Protein AF-A0A7D5SBI4-F1 (afdb_monomer)

Structure (mmCIF, N/CA/C/O backbone):
data_AF-A0A7D5SBI4-F1
#
_entry.id   AF-A0A7D5SBI4-F1
#
loop_
_atom_site.group_PDB
_atom_site.id
_atom_site.type_symbol
_atom_site.label_atom_id
_atom_site.label_alt_id
_atom_site.label_comp_id
_atom_site.label_asym_id
_atom_site.label_entity_id
_atom_site.label_seq_id
_atom_site.pdbx_PDB_ins_code
_atom_site.Cartn_x
_atom_site.Cartn_y
_atom_site.Cartn_z
_atom_site.occupancy
_atom_site.B_iso_or_equiv
_atom_site.auth_seq_id
_ato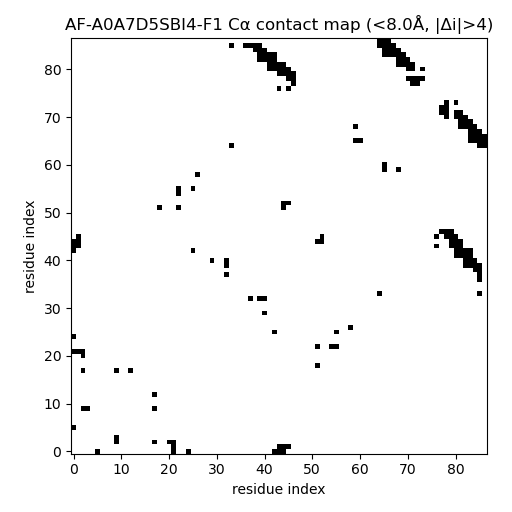m_site.auth_comp_id
_atom_site.auth_asym_id
_atom_site.auth_atom_id
_atom_site.pdbx_PDB_model_num
ATOM 1 N N . MET A 1 1 ? -0.932 -7.782 -4.541 1.00 72.94 1 MET A N 1
ATOM 2 C CA . MET A 1 1 ? -1.366 -6.778 -5.530 1.00 72.94 1 MET A CA 1
ATOM 3 C C . MET A 1 1 ? -0.149 -6.398 -6.360 1.00 72.94 1 MET A C 1
ATOM 5 O O . MET A 1 1 ? 0.560 -5.450 -6.057 1.00 72.94 1 MET A O 1
ATOM 9 N N . HIS A 1 2 ? 0.146 -7.208 -7.372 1.00 77.81 2 HIS A N 1
ATOM 10 C CA . HIS A 1 2 ? 1.259 -6.976 -8.293 1.00 77.81 2 HIS A CA 1
ATOM 11 C C . HIS A 1 2 ? 0.684 -6.789 -9.689 1.00 77.81 2 HIS A C 1
ATOM 13 O O . HIS A 1 2 ? -0.309 -7.437 -10.020 1.00 77.81 2 HIS A O 1
ATOM 19 N N . ILE A 1 3 ? 1.273 -5.896 -10.485 1.00 86.50 3 ILE A N 1
ATOM 20 C CA . ILE A 1 3 ? 0.732 -5.523 -11.798 1.00 86.50 3 ILE A CA 1
ATOM 21 C C . ILE A 1 3 ? 0.542 -6.735 -12.725 1.00 86.50 3 ILE A C 1
ATOM 23 O O . ILE A 1 3 ? -0.455 -6.809 -13.432 1.00 86.50 3 ILE A O 1
ATOM 27 N N . GLU A 1 4 ? 1.408 -7.742 -12.616 1.00 84.50 4 GLU A N 1
ATOM 28 C CA . GLU A 1 4 ? 1.320 -9.036 -13.311 1.00 84.50 4 GLU A CA 1
ATOM 29 C C . GLU A 1 4 ? 0.019 -9.820 -13.054 1.00 84.50 4 GLU A C 1
ATOM 31 O O . GLU A 1 4 ? -0.358 -10.680 -13.845 1.00 84.50 4 GLU A O 1
ATOM 36 N N . LYS A 1 5 ? -0.668 -9.549 -11.936 1.00 86.81 5 LYS A N 1
ATOM 37 C CA . LYS A 1 5 ? -1.963 -10.152 -11.587 1.00 86.81 5 LYS A CA 1
ATOM 38 C C . LYS A 1 5 ? -3.150 -9.316 -12.066 1.00 86.81 5 LYS A C 1
ATOM 40 O O . LYS A 1 5 ? -4.270 -9.806 -12.024 1.00 86.81 5 LYS A O 1
ATOM 45 N N . LEU A 1 6 ? -2.908 -8.072 -12.480 1.00 86.00 6 LEU A N 1
ATOM 46 C CA . LEU A 1 6 ? -3.935 -7.095 -12.847 1.00 86.00 6 LEU A CA 1
ATOM 47 C C . LEU A 1 6 ? -4.010 -6.888 -14.362 1.00 86.00 6 LEU A C 1
ATOM 49 O O . LEU A 1 6 ? -5.091 -6.710 -14.912 1.00 86.00 6 LEU A O 1
ATOM 53 N N . VAL A 1 7 ? -2.863 -6.921 -15.045 1.00 90.62 7 VAL A N 1
ATOM 54 C CA . VAL A 1 7 ? -2.757 -6.659 -16.483 1.00 90.62 7 VAL A CA 1
ATOM 55 C C . VAL A 1 7 ? -1.795 -7.654 -17.121 1.00 90.62 7 VAL A C 1
ATOM 57 O O . VAL A 1 7 ? -0.659 -7.791 -16.681 1.00 90.62 7 VAL A O 1
ATOM 60 N N . LYS A 1 8 ? -2.226 -8.321 -18.199 1.00 87.75 8 LYS A N 1
ATOM 61 C CA . LYS A 1 8 ? -1.429 -9.338 -18.910 1.00 87.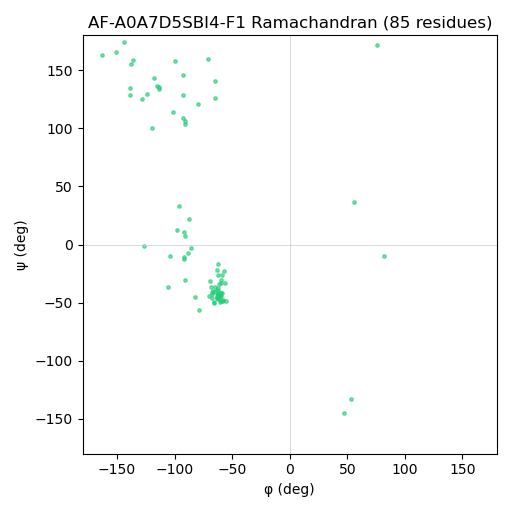75 8 LYS A CA 1
ATOM 62 C C . LYS A 1 8 ? -0.208 -8.753 -19.633 1.00 87.75 8 LYS A C 1
ATOM 64 O O . LYS A 1 8 ? 0.889 -9.280 -19.514 1.00 87.75 8 LYS A O 1
ATOM 69 N N . ASP A 1 9 ? -0.387 -7.647 -20.351 1.00 89.75 9 ASP A N 1
ATOM 70 C CA . ASP A 1 9 ? 0.654 -6.985 -21.153 1.00 89.75 9 ASP A CA 1
ATOM 71 C C . ASP A 1 9 ? 1.335 -5.819 -20.411 1.00 89.75 9 ASP A C 1
ATOM 73 O O . ASP A 1 9 ? 1.718 -4.814 -21.012 1.00 89.75 9 ASP A O 1
ATOM 77 N N . PHE A 1 10 ? 1.484 -5.924 -19.088 1.00 87.50 10 PHE A N 1
ATOM 78 C CA . PHE A 1 10 ? 1.957 -4.819 -18.247 1.00 87.50 10 PHE A CA 1
ATOM 79 C C . PHE A 1 10 ? 3.346 -4.283 -18.622 1.00 87.50 10 PHE A C 1
ATOM 81 O O . PHE A 1 10 ? 3.623 -3.110 -18.402 1.00 87.50 10 PHE A O 1
ATOM 88 N N . HIS A 1 11 ? 4.200 -5.105 -19.236 1.00 89.62 11 HIS A N 1
ATOM 89 C CA . HIS A 1 11 ? 5.523 -4.698 -19.719 1.00 89.62 11 HIS A CA 1
ATOM 90 C C . HIS A 1 11 ? 5.488 -3.612 -20.807 1.00 89.62 11 HIS A C 1
ATOM 92 O O . HIS A 1 11 ? 6.513 -2.993 -21.076 1.00 89.62 11 HIS A O 1
ATOM 98 N N . LYS A 1 12 ? 4.333 -3.392 -21.451 1.00 94.12 12 LYS A N 1
ATOM 99 C CA . LYS A 1 12 ? 4.141 -2.343 -22.467 1.00 94.12 12 LYS A CA 1
ATOM 100 C C . LYS A 1 12 ? 3.708 -1.003 -21.866 1.00 94.12 12 LYS A C 1
ATOM 102 O O . LYS A 1 12 ? 3.589 -0.028 -22.600 1.00 94.12 12 LYS A O 1
ATOM 107 N N . LEU A 1 13 ? 3.418 -0.967 -20.567 1.00 93.19 13 LEU A N 1
ATOM 108 C CA . LEU A 1 13 ? 2.949 0.225 -19.873 1.00 93.19 13 LEU A CA 1
ATOM 109 C C . LEU A 1 13 ? 4.126 0.979 -19.263 1.00 93.19 13 LEU A C 1
ATOM 111 O O . LEU A 1 13 ? 5.087 0.379 -18.780 1.00 93.19 13 LEU A O 1
ATOM 115 N N . ASP A 1 14 ? 4.023 2.303 -19.241 1.00 94.81 14 ASP A N 1
ATOM 116 C CA . ASP A 1 14 ? 4.958 3.118 -18.481 1.00 94.81 14 ASP A CA 1
ATOM 117 C C . ASP A 1 14 ? 4.725 2.968 -16.963 1.00 94.81 14 ASP A C 1
ATOM 119 O O . ASP A 1 14 ? 3.655 2.571 -16.486 1.00 94.81 14 ASP A O 1
ATOM 123 N N . THR A 1 15 ? 5.745 3.319 -16.183 1.00 90.69 15 THR A N 1
ATOM 124 C CA . THR A 1 15 ? 5.733 3.197 -14.721 1.00 90.69 15 THR A CA 1
ATOM 125 C C . THR A 1 15 ? 4.620 4.008 -14.049 1.00 90.69 15 THR A C 1
ATOM 127 O O . THR A 1 15 ? 4.113 3.579 -13.013 1.00 90.69 15 THR A O 1
ATOM 130 N N . ALA A 1 16 ? 4.242 5.171 -14.589 1.00 93.81 16 ALA A N 1
ATOM 131 C CA . ALA A 1 16 ? 3.175 5.990 -14.016 1.00 93.81 16 ALA A CA 1
ATOM 132 C C . ALA A 1 16 ? 1.814 5.315 -14.216 1.00 93.81 16 ALA A C 1
ATOM 134 O O . ALA A 1 16 ? 1.057 5.172 -13.258 1.00 93.81 16 ALA A O 1
ATOM 135 N N . THR A 1 17 ? 1.564 4.785 -15.412 1.00 95.06 17 THR A N 1
ATOM 136 C CA . THR A 1 17 ? 0.359 4.017 -15.730 1.00 95.06 17 THR A CA 1
ATOM 137 C C . THR A 1 17 ? 0.242 2.771 -14.849 1.00 95.06 17 THR A C 1
ATOM 139 O O . THR A 1 17 ? -0.822 2.513 -14.284 1.00 95.06 17 THR A O 1
ATOM 142 N N . ILE A 1 18 ? 1.335 2.020 -14.667 1.00 93.88 18 ILE A N 1
ATOM 143 C CA . ILE A 1 18 ? 1.373 0.865 -13.753 1.00 93.88 18 ILE A CA 1
ATOM 144 C C . ILE A 1 18 ? 1.000 1.289 -12.330 1.00 93.88 18 ILE A C 1
ATOM 146 O O . ILE A 1 18 ? 0.153 0.658 -11.692 1.00 93.88 18 ILE A O 1
ATOM 150 N N . LEU A 1 19 ? 1.611 2.370 -11.845 1.00 93.44 19 LEU A N 1
ATOM 151 C CA . LEU A 1 19 ? 1.378 2.879 -10.501 1.00 93.44 19 LEU A CA 1
ATOM 152 C C . LEU A 1 19 ? -0.084 3.298 -10.310 1.00 93.44 19 LEU A C 1
ATOM 154 O O . LEU A 1 19 ? -0.689 2.947 -9.301 1.00 93.44 19 LEU A O 1
ATOM 158 N N . ASP A 1 20 ? -0.679 3.980 -11.284 1.00 95.00 20 ASP A N 1
ATOM 159 C CA . ASP A 1 20 ? -2.071 4.426 -11.213 1.00 95.00 20 ASP A CA 1
ATOM 160 C C . ASP A 1 20 ? -3.071 3.266 -11.285 1.00 95.00 20 ASP A C 1
ATOM 162 O O . ASP A 1 20 ? -4.145 3.336 -10.687 1.00 95.00 20 ASP A O 1
ATOM 166 N N . ILE A 1 21 ? -2.745 2.181 -11.993 1.00 95.75 21 ILE A N 1
ATOM 167 C CA . ILE A 1 21 ? -3.547 0.948 -11.965 1.00 95.75 21 ILE A CA 1
ATOM 168 C C . ILE A 1 21 ? -3.488 0.323 -10.570 1.00 95.75 21 ILE A C 1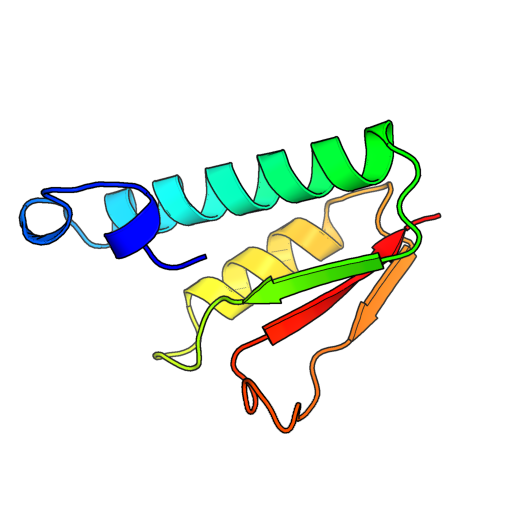
ATOM 170 O O . ILE A 1 21 ? -4.526 0.056 -9.972 1.00 95.75 21 ILE A O 1
ATOM 174 N N . GLN A 1 22 ? -2.289 0.151 -10.008 1.00 95.62 22 GLN A N 1
ATOM 175 C CA . GLN A 1 22 ? -2.141 -0.429 -8.671 1.00 95.62 22 GLN A CA 1
ATOM 176 C C . GLN A 1 22 ? -2.816 0.422 -7.587 1.00 95.62 22 GLN A C 1
ATOM 178 O O . GLN A 1 22 ? -3.416 -0.131 -6.669 1.00 95.62 22 GLN A O 1
ATOM 183 N N . MET A 1 23 ? -2.764 1.753 -7.700 1.00 96.81 23 MET A N 1
ATOM 184 C CA . MET A 1 23 ? -3.437 2.652 -6.758 1.00 96.81 23 MET A CA 1
ATOM 185 C C . MET A 1 23 ? -4.962 2.575 -6.855 1.00 96.81 23 MET A C 1
ATOM 187 O O . MET A 1 23 ? -5.628 2.614 -5.822 1.00 96.81 23 MET A O 1
ATOM 191 N N . ARG A 1 24 ? -5.522 2.411 -8.060 1.00 96.62 24 ARG A N 1
ATOM 192 C CA . ARG A 1 24 ? -6.962 2.161 -8.231 1.00 96.62 24 ARG A CA 1
ATOM 193 C C . ARG A 1 24 ? -7.387 0.850 -7.578 1.00 96.62 24 ARG A C 1
ATOM 195 O O . ARG A 1 24 ? -8.379 0.826 -6.861 1.00 96.62 24 ARG A O 1
ATOM 202 N N . GLU A 1 25 ? -6.598 -0.209 -7.729 1.00 96.62 25 GLU A N 1
ATOM 203 C CA . GLU A 1 25 ? -6.878 -1.477 -7.047 1.00 96.62 25 GLU A CA 1
ATOM 204 C C . GLU A 1 25 ? -6.767 -1.370 -5.520 1.00 96.62 25 GLU A C 1
ATOM 206 O O . GLU A 1 25 ? -7.581 -1.960 -4.809 1.00 96.62 25 GLU A O 1
ATOM 211 N N . CYS A 1 26 ? -5.820 -0.579 -4.996 1.00 96.56 26 CYS A N 1
ATOM 212 C CA . CYS A 1 26 ? -5.756 -0.282 -3.558 1.00 96.56 26 CYS A CA 1
ATOM 213 C C . CYS A 1 26 ? -7.060 0.361 -3.073 1.00 96.56 26 CYS A C 1
ATOM 215 O O . CYS A 1 26 ? -7.618 -0.071 -2.066 1.00 96.56 26 CYS A O 1
ATOM 217 N N . GLN A 1 27 ? -7.536 1.382 -3.792 1.00 97.31 27 GLN A N 1
ATOM 218 C CA . GLN A 1 27 ? -8.765 2.101 -3.463 1.00 97.31 27 GLN A CA 1
ATOM 219 C C . GLN A 1 27 ? -9.974 1.159 -3.469 1.00 97.31 27 GLN A C 1
ATOM 221 O O . GLN A 1 27 ? -10.697 1.086 -2.477 1.00 97.31 27 GLN A O 1
ATOM 226 N N . ASN A 1 28 ? -10.138 0.371 -4.534 1.00 97.12 28 ASN A N 1
ATOM 227 C CA . ASN A 1 28 ? -11.235 -0.589 -4.659 1.00 97.12 28 ASN A CA 1
ATOM 228 C C . ASN A 1 28 ? -11.227 -1.619 -3.517 1.00 97.12 28 ASN A C 1
ATOM 230 O O . ASN A 1 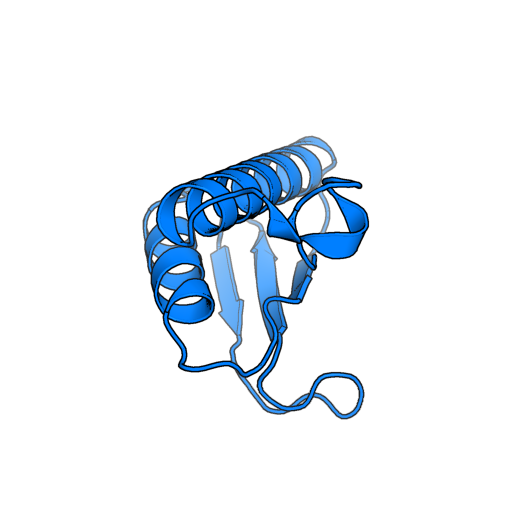28 ? -12.274 -1.953 -2.964 1.00 97.12 28 ASN A O 1
ATOM 234 N N . ALA A 1 29 ? -10.046 -2.115 -3.133 1.00 97.38 29 ALA A N 1
ATOM 235 C CA . ALA A 1 29 ? -9.914 -3.074 -2.040 1.00 97.38 29 ALA A CA 1
ATOM 236 C C . ALA A 1 29 ? -10.283 -2.463 -0.677 1.00 97.38 29 ALA A C 1
ATOM 238 O O . ALA A 1 29 ? -10.935 -3.126 0.131 1.00 97.38 29 ALA A O 1
ATOM 239 N N . LEU A 1 30 ? -9.896 -1.207 -0.426 1.00 97.75 30 LEU A N 1
ATOM 240 C CA . LEU A 1 30 ? -10.265 -0.469 0.787 1.00 97.75 30 LEU A CA 1
ATOM 241 C C . LEU A 1 30 ? -11.780 -0.250 0.870 1.00 97.75 30 LEU A C 1
ATOM 243 O O . LEU A 1 30 ? -12.381 -0.509 1.914 1.00 97.75 30 LEU A O 1
ATOM 247 N N . GLU A 1 31 ? -12.397 0.166 -0.234 1.00 97.19 31 GLU A N 1
ATOM 248 C CA . GLU A 1 31 ? -13.842 0.380 -0.322 1.00 97.19 31 GLU A CA 1
ATOM 249 C C . GLU A 1 31 ? -14.616 -0.918 -0.106 1.00 97.19 31 GLU A C 1
ATOM 251 O O . GLU A 1 31 ? -15.552 -0.950 0.692 1.00 97.19 31 GLU A O 1
ATOM 256 N N . LEU A 1 32 ? -14.193 -2.011 -0.747 1.00 97.56 32 LEU A N 1
ATOM 257 C CA . LEU A 1 32 ? -14.821 -3.319 -0.580 1.00 97.56 32 LEU A CA 1
ATOM 258 C C . LEU A 1 32 ? -14.697 -3.827 0.860 1.00 97.56 32 LEU A C 1
ATOM 260 O O . 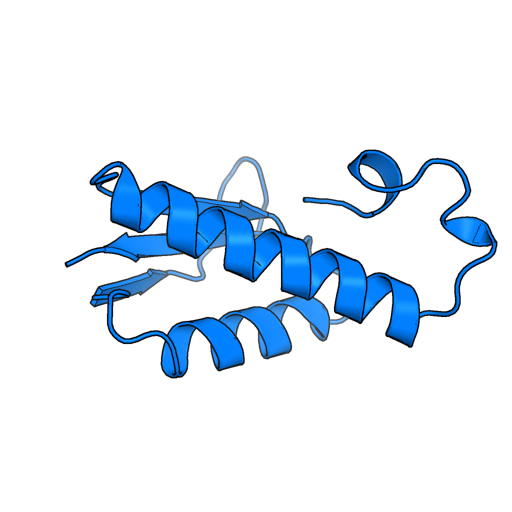LEU A 1 32 ? -15.675 -4.320 1.426 1.00 97.56 32 LEU A O 1
ATOM 264 N N . ALA A 1 33 ? -13.514 -3.706 1.466 1.00 97.88 33 ALA A N 1
ATOM 265 C CA . ALA A 1 33 ? -13.286 -4.127 2.844 1.00 97.88 33 ALA A CA 1
ATOM 266 C C . ALA A 1 33 ? -14.162 -3.333 3.825 1.00 97.88 33 ALA A C 1
ATOM 268 O O . ALA A 1 33 ? -14.783 -3.926 4.706 1.00 97.88 33 ALA A O 1
ATOM 269 N N . SER A 1 34 ? -14.284 -2.018 3.626 1.00 96.81 34 SER A N 1
ATOM 270 C CA . SER A 1 34 ? -15.170 -1.171 4.427 1.00 96.81 34 SER A CA 1
ATOM 271 C C . SER A 1 34 ? -16.646 -1.524 4.218 1.00 96.81 34 SER A C 1
ATOM 273 O O . SER A 1 34 ? -17.356 -1.767 5.191 1.00 96.81 34 SER A O 1
ATOM 275 N N . ALA A 1 35 ? -17.106 -1.639 2.968 1.00 97.25 35 ALA A N 1
ATOM 276 C CA . ALA A 1 35 ? -18.500 -1.955 2.649 1.00 97.25 35 ALA A CA 1
ATOM 277 C C . ALA A 1 35 ? -18.929 -3.328 3.192 1.00 97.25 35 ALA A C 1
ATOM 279 O O . ALA A 1 35 ? -20.066 -3.515 3.626 1.00 97.25 35 ALA A O 1
ATOM 280 N N . THR A 1 36 ? -18.004 -4.288 3.216 1.00 97.56 36 THR A N 1
ATOM 281 C CA . THR A 1 36 ? -18.238 -5.636 3.756 1.00 97.56 36 THR A CA 1
ATOM 282 C C . THR A 1 36 ? -17.873 -5.775 5.235 1.00 97.56 36 THR A C 1
ATOM 284 O O . THR A 1 36 ? -17.887 -6.889 5.753 1.00 97.56 36 THR A O 1
ATOM 287 N N . HIS A 1 37 ? -17.597 -4.663 5.929 1.00 96.56 37 HIS A N 1
ATOM 288 C CA . HIS A 1 37 ? -17.340 -4.614 7.372 1.00 96.56 37 HIS A CA 1
ATOM 289 C C . HIS A 1 37 ? -16.192 -5.541 7.813 1.00 96.56 37 HIS A C 1
ATOM 291 O O . HIS A 1 37 ? -16.233 -6.161 8.879 1.00 96.56 37 HIS A O 1
ATOM 297 N N . GLN A 1 38 ? -15.153 -5.658 6.982 1.00 97.88 38 GLN A N 1
ATOM 298 C CA . GLN A 1 38 ? -13.955 -6.412 7.335 1.00 97.88 38 GLN A CA 1
ATOM 299 C C . GLN A 1 38 ? -13.238 -5.740 8.504 1.00 97.88 38 GLN A C 1
ATOM 301 O O . GLN A 1 38 ? -13.098 -4.520 8.556 1.00 97.88 38 GLN A O 1
ATOM 306 N N . ARG A 1 39 ? -12.706 -6.550 9.423 1.00 97.38 39 ARG A N 1
ATOM 307 C CA . ARG A 1 39 ? -11.905 -6.036 10.543 1.00 97.38 39 ARG A CA 1
ATOM 308 C C . ARG A 1 39 ? -10.576 -5.437 10.068 1.00 97.38 39 ARG A C 1
ATOM 310 O O . ARG A 1 39 ? -10.144 -4.415 10.602 1.00 97.38 39 ARG A O 1
ATOM 317 N N . SER A 1 40 ? -9.918 -6.085 9.107 1.00 98.00 40 SER A N 1
ATOM 318 C CA . SER A 1 40 ? -8.647 -5.629 8.542 1.00 98.00 40 SER A CA 1
ATOM 319 C C . SER A 1 40 ? -8.450 -6.068 7.089 1.00 98.00 40 SER A C 1
ATOM 321 O O . SER A 1 40 ? -9.166 -6.929 6.577 1.00 98.00 40 SER A O 1
ATOM 323 N N . LEU A 1 41 ? -7.480 -5.444 6.423 1.00 97.50 41 LEU A N 1
ATOM 324 C CA . LEU A 1 41 ? -7.042 -5.734 5.059 1.00 97.50 41 LEU A CA 1
ATOM 325 C C . LEU A 1 41 ? -5.513 -5.664 4.990 1.00 97.50 41 LEU A C 1
ATOM 327 O O . LEU A 1 41 ? -4.920 -4.704 5.474 1.00 97.50 41 LEU A O 1
ATOM 331 N N . VAL A 1 42 ? -4.869 -6.634 4.337 1.00 96.69 42 VAL A N 1
ATOM 332 C CA . VAL A 1 42 ? -3.419 -6.604 4.081 1.00 96.69 42 VAL A CA 1
ATOM 333 C C . VAL A 1 42 ? -3.165 -6.175 2.637 1.00 96.69 42 VAL A C 1
ATOM 335 O O . VAL A 1 42 ? -3.488 -6.899 1.693 1.00 96.69 42 VAL A O 1
ATOM 338 N N . LEU A 1 43 ? -2.551 -5.007 2.453 1.00 96.56 43 LEU A N 1
ATOM 339 C CA . LEU A 1 43 ? -2.136 -4.497 1.148 1.00 96.56 43 LEU A CA 1
ATOM 340 C C . LEU A 1 43 ? -0.689 -4.910 0.865 1.00 96.56 43 LEU A C 1
ATOM 342 O O . LEU A 1 43 ? 0.245 -4.384 1.465 1.00 96.56 43 LEU A O 1
ATOM 346 N N . ILE A 1 44 ? -0.496 -5.838 -0.076 1.00 94.69 44 ILE A N 1
ATOM 347 C CA . ILE A 1 44 ? 0.834 -6.297 -0.508 1.00 94.69 44 ILE A CA 1
ATOM 348 C C . ILE A 1 44 ? 1.299 -5.434 -1.683 1.00 94.69 44 ILE A C 1
ATOM 350 O O . ILE A 1 44 ? 0.824 -5.629 -2.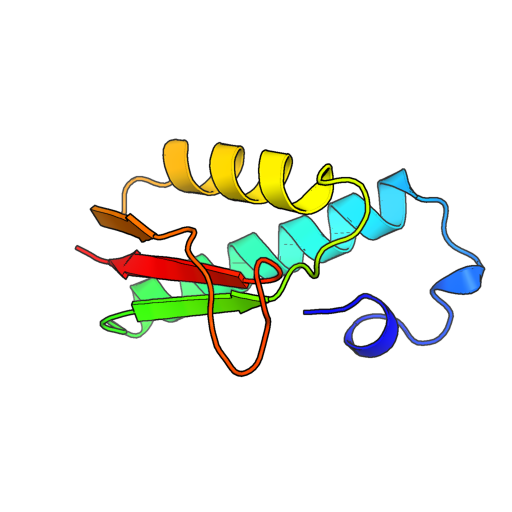805 1.00 94.69 44 ILE A O 1
ATOM 354 N N . HIS A 1 45 ? 2.220 -4.506 -1.424 1.00 92.38 45 HIS A N 1
ATOM 355 C CA . HIS A 1 45 ? 2.798 -3.587 -2.413 1.00 92.38 45 HIS A CA 1
ATOM 356 C C . HIS A 1 45 ? 4.230 -3.968 -2.839 1.00 92.38 45 HIS A C 1
ATOM 358 O O . HIS A 1 45 ? 4.755 -3.414 -3.804 1.00 92.38 45 HIS A O 1
ATOM 364 N N . GLY A 1 46 ? 4.863 -4.928 -2.155 1.00 91.25 46 GLY A N 1
ATOM 365 C CA . GLY A 1 46 ? 6.259 -5.312 -2.379 1.00 91.25 46 GLY A CA 1
ATOM 366 C C . GLY A 1 46 ? 7.259 -4.305 -1.797 1.00 91.25 46 GLY A C 1
ATOM 367 O O . GLY A 1 46 ? 6.881 -3.233 -1.327 1.00 91.25 46 GLY A O 1
ATOM 368 N N . ILE A 1 47 ? 8.544 -4.669 -1.802 1.00 92.12 47 ILE A N 1
ATOM 369 C CA . ILE A 1 47 ? 9.620 -3.845 -1.222 1.00 92.12 47 ILE A CA 1
ATOM 370 C C . ILE A 1 47 ? 9.997 -2.710 -2.188 1.00 92.12 47 ILE A C 1
ATOM 372 O O . ILE A 1 47 ? 9.889 -1.533 -1.845 1.00 92.12 47 ILE A O 1
ATOM 376 N N . GLY A 1 48 ? 10.363 -3.060 -3.427 1.00 88.12 48 GLY A N 1
ATOM 377 C CA . GLY A 1 48 ? 10.684 -2.106 -4.494 1.00 88.12 48 GLY A CA 1
ATOM 378 C C . GLY A 1 48 ? 11.626 -0.976 -4.054 1.00 88.12 48 GLY A C 1
ATOM 379 O O . GLY A 1 48 ? 12.509 -1.164 -3.225 1.00 88.12 48 GLY A O 1
ATOM 380 N N . ASN A 1 49 ? 11.408 0.217 -4.607 1.00 92.81 49 ASN A N 1
ATOM 381 C CA . ASN A 1 49 ? 12.071 1.463 -4.198 1.00 92.81 49 ASN A CA 1
ATOM 382 C C . ASN A 1 49 ? 11.212 2.313 -3.240 1.00 92.81 49 ASN A C 1
ATOM 384 O O . ASN A 1 49 ? 11.488 3.493 -3.058 1.00 92.81 49 ASN A O 1
ATOM 388 N N . GLY A 1 50 ? 10.130 1.753 -2.688 1.00 93.44 50 GLY A N 1
ATOM 389 C CA . GLY A 1 50 ? 9.240 2.447 -1.752 1.00 93.44 50 GLY A CA 1
ATOM 390 C C . GLY A 1 50 ? 8.173 3.369 -2.361 1.00 93.44 50 GLY A C 1
ATOM 391 O O . GLY A 1 50 ? 7.250 3.741 -1.639 1.00 93.44 50 GLY A O 1
ATOM 392 N N . ARG A 1 51 ? 8.194 3.684 -3.667 1.00 94.69 51 ARG A N 1
ATOM 393 C CA . ARG A 1 51 ? 7.241 4.654 -4.262 1.00 94.69 51 ARG A CA 1
ATOM 394 C C . ARG A 1 51 ? 5.772 4.231 -4.146 1.00 94.69 51 ARG A C 1
ATOM 396 O O . ARG A 1 51 ? 4.914 5.062 -3.859 1.00 94.69 51 ARG A O 1
ATOM 403 N N . LEU A 1 52 ? 5.470 2.946 -4.363 1.00 94.44 52 LEU A N 1
ATOM 404 C CA . LEU A 1 52 ? 4.101 2.436 -4.213 1.00 94.44 52 LEU A CA 1
ATOM 405 C C . LEU A 1 52 ? 3.660 2.468 -2.744 1.00 94.44 52 LEU A C 1
ATOM 407 O O . LEU A 1 52 ? 2.560 2.927 -2.460 1.00 94.44 52 LEU A O 1
ATOM 411 N N . ARG A 1 53 ? 4.536 2.064 -1.812 1.00 96.50 53 ARG A N 1
ATOM 412 C CA . ARG A 1 53 ? 4.280 2.142 -0.364 1.00 96.50 53 ARG A CA 1
ATOM 413 C C . ARG A 1 53 ? 3.925 3.568 0.05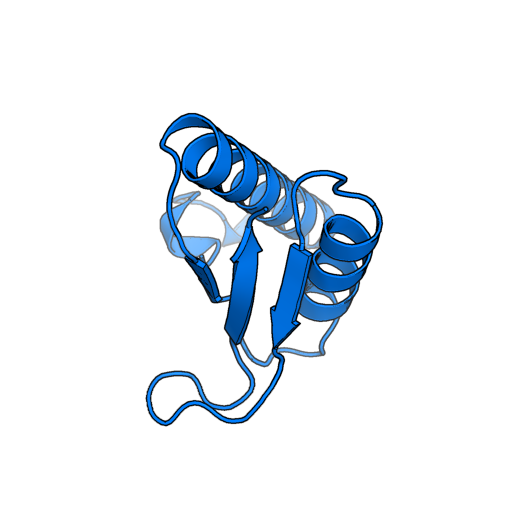8 1.00 96.50 53 ARG A C 1
ATOM 415 O O . ARG A 1 53 ? 2.927 3.766 0.735 1.00 96.50 53 ARG A O 1
ATOM 422 N N . GLU A 1 54 ? 4.708 4.557 -0.364 1.00 97.44 54 GLU A N 1
ATOM 423 C CA . GLU A 1 54 ? 4.473 5.967 -0.024 1.00 97.44 54 GLU A CA 1
ATOM 424 C C . GLU A 1 54 ? 3.116 6.467 -0.527 1.00 97.44 54 GLU A C 1
ATOM 426 O O . GLU A 1 54 ? 2.377 7.105 0.225 1.00 97.44 54 GLU A O 1
ATOM 431 N N . LYS A 1 55 ? 2.742 6.127 -1.768 1.00 97.12 55 LYS A N 1
ATOM 432 C CA . LYS A 1 55 ? 1.410 6.458 -2.291 1.00 97.12 55 LYS A CA 1
ATOM 433 C C . LYS A 1 55 ? 0.291 5.738 -1.533 1.00 97.12 55 LYS A C 1
ATOM 435 O O . LYS A 1 55 ? -0.721 6.367 -1.240 1.00 97.12 55 LYS A O 1
ATOM 440 N N . VAL A 1 56 ? 0.471 4.461 -1.185 1.00 97.75 56 VAL A N 1
ATOM 441 C CA . VAL A 1 56 ? -0.492 3.706 -0.365 1.00 97.75 56 VAL A CA 1
ATOM 442 C C . VAL A 1 56 ? -0.669 4.376 0.993 1.00 97.75 56 VAL A C 1
ATOM 444 O O . VAL A 1 56 ? -1.795 4.647 1.386 1.00 97.75 56 VAL A O 1
ATOM 447 N N . HIS A 1 57 ? 0.413 4.720 1.692 1.00 98.19 57 HIS A N 1
ATOM 448 C CA . HIS A 1 57 ? 0.331 5.395 2.993 1.00 98.19 57 HIS A CA 1
ATOM 449 C C . HIS A 1 57 ? -0.330 6.773 2.882 1.00 98.19 57 HIS A C 1
ATOM 451 O O . HIS A 1 57 ? -1.158 7.120 3.721 1.00 98.19 57 HIS A O 1
ATOM 457 N N . SER A 1 58 ? -0.043 7.531 1.817 1.00 98.31 58 SER A N 1
ATOM 458 C CA . SER A 1 58 ? -0.732 8.797 1.531 1.00 98.31 58 SER A CA 1
ATOM 459 C C . SER A 1 58 ? -2.240 8.602 1.348 1.00 98.31 58 SER A C 1
ATOM 461 O O . SER A 1 58 ? -3.026 9.341 1.941 1.00 98.31 58 SER A O 1
ATOM 463 N N . LEU A 1 59 ? -2.646 7.570 0.599 1.00 98.00 59 LEU A N 1
ATOM 464 C CA . LEU A 1 59 ? -4.051 7.218 0.417 1.00 98.00 59 LEU A CA 1
ATOM 465 C C . LEU A 1 59 ? -4.717 6.837 1.748 1.00 98.00 59 LEU A C 1
ATOM 467 O O . LEU A 1 59 ? -5.789 7.348 2.070 1.00 98.00 59 LEU A O 1
ATOM 471 N N . LEU A 1 60 ? -4.071 5.984 2.547 1.00 98.31 60 LEU A N 1
ATOM 472 C CA . LEU A 1 60 ? -4.587 5.553 3.851 1.00 98.31 60 LEU A CA 1
ATOM 473 C C . LEU A 1 60 ? -4.798 6.739 4.797 1.00 98.31 60 LEU A C 1
ATOM 475 O O . LEU A 1 60 ? -5.840 6.821 5.439 1.00 98.31 60 LEU A O 1
ATOM 479 N N . ASN A 1 61 ? -3.863 7.693 4.824 1.00 98.31 61 ASN A N 1
ATOM 480 C CA . ASN A 1 61 ? -3.980 8.910 5.633 1.00 98.31 61 ASN A CA 1
ATOM 481 C C . ASN A 1 61 ? -5.175 9.797 5.225 1.00 98.31 61 ASN A C 1
ATOM 483 O O . ASN A 1 61 ? -5.683 10.552 6.050 1.00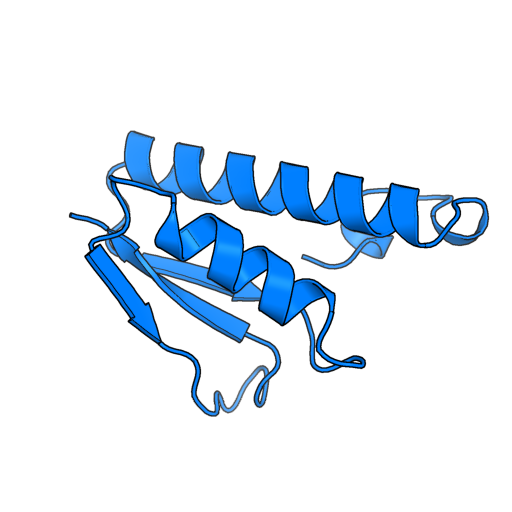 98.31 61 ASN A O 1
ATOM 487 N N . GLN A 1 62 ? -5.623 9.730 3.967 1.00 97.44 62 GLN A N 1
ATOM 488 C CA . GLN A 1 62 ? -6.762 10.505 3.452 1.00 97.44 62 GLN A CA 1
ATOM 489 C C . GLN A 1 62 ? -8.102 9.757 3.572 1.00 97.44 62 GLN A C 1
ATOM 491 O O . GLN A 1 62 ? -9.170 10.343 3.379 1.00 97.44 62 GLN A O 1
ATOM 496 N N . THR A 1 63 ? -8.067 8.463 3.895 1.00 97.38 63 THR A N 1
ATOM 497 C CA . THR A 1 63 ? -9.240 7.588 3.864 1.00 97.38 63 THR A CA 1
ATOM 498 C C . THR A 1 63 ? -9.945 7.568 5.221 1.00 97.38 63 THR A C 1
ATOM 500 O O . THR A 1 63 ? -9.492 6.929 6.163 1.00 97.38 63 THR A O 1
ATOM 503 N N . LYS A 1 64 ? -11.103 8.232 5.324 1.00 96.31 64 LYS A N 1
ATOM 504 C CA . LYS A 1 64 ? -11.810 8.465 6.605 1.00 96.31 64 LYS A CA 1
ATOM 505 C C . LYS A 1 64 ? -12.219 7.204 7.376 1.00 96.31 64 LYS A C 1
ATOM 507 O O . LYS A 1 64 ? -12.317 7.252 8.595 1.00 96.31 64 LYS A O 1
ATOM 512 N N . TYR A 1 65 ? -12.509 6.109 6.677 1.00 95.81 65 TYR A N 1
ATOM 513 C CA . TYR A 1 65 ? -12.939 4.849 7.293 1.00 95.81 65 TYR A CA 1
ATOM 514 C C . TYR A 1 65 ? -11.760 3.960 7.731 1.00 95.81 65 TYR A C 1
ATOM 516 O O . TYR A 1 65 ? -11.968 2.916 8.351 1.00 95.81 65 TYR A O 1
ATOM 524 N N . VAL A 1 66 ? -10.517 4.374 7.456 1.00 97.94 66 VAL A N 1
ATOM 525 C CA . VAL A 1 66 ? -9.314 3.742 8.007 1.00 97.94 66 VAL A CA 1
ATOM 526 C C . VAL A 1 66 ? -9.099 4.248 9.430 1.00 97.94 66 VAL A C 1
ATOM 528 O O . VAL A 1 66 ? -8.925 5.440 9.665 1.00 97.94 66 VAL A O 1
ATOM 531 N N . LYS A 1 67 ? -9.088 3.327 10.395 1.00 97.81 67 LYS A N 1
ATOM 532 C CA . LYS A 1 67 ? -8.862 3.628 11.814 1.00 97.81 67 LYS A CA 1
ATOM 533 C C . LYS A 1 67 ? -7.379 3.757 12.145 1.00 97.81 67 LYS A C 1
ATOM 535 O O . LYS A 1 67 ? -6.975 4.640 12.893 1.00 97.81 67 LYS A O 1
ATOM 540 N N . ARG A 1 68 ? -6.576 2.818 11.642 1.00 98.19 68 ARG A N 1
ATOM 541 C CA . ARG A 1 68 ? -5.111 2.789 11.764 1.00 98.19 68 ARG A CA 1
ATOM 542 C C . ARG A 1 68 ? -4.532 1.829 10.732 1.00 98.19 68 ARG A C 1
ATOM 544 O O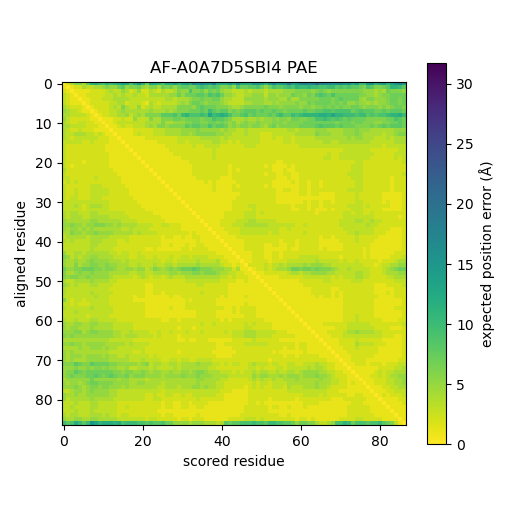 . ARG A 1 68 ? -5.239 0.945 10.252 1.00 98.19 68 ARG A O 1
ATOM 551 N N . TYR A 1 69 ? -3.237 1.933 10.471 1.00 98.50 69 TYR A N 1
ATOM 552 C CA . TYR A 1 69 ? -2.496 0.916 9.732 1.00 98.50 69 TYR A CA 1
ATOM 553 C C . TYR A 1 69 ? -1.152 0.623 10.397 1.00 98.50 69 TYR A C 1
ATOM 555 O O . TYR A 1 69 ? -0.655 1.415 11.197 1.00 98.50 69 TYR A O 1
ATOM 563 N N . VAL A 1 70 ? -0.598 -0.546 10.089 1.00 98.00 70 VAL A N 1
ATOM 564 C CA . VAL A 1 70 ? 0.694 -1.025 10.575 1.00 98.00 70 VAL A CA 1
ATOM 565 C C . VAL A 1 70 ? 1.565 -1.358 9.376 1.00 98.00 70 VAL A C 1
ATOM 567 O O . VAL A 1 70 ? 1.155 -2.082 8.469 1.00 98.00 70 VAL A O 1
ATOM 570 N N . TYR A 1 71 ? 2.777 -0.820 9.396 1.00 96.81 71 TYR A N 1
ATOM 571 C CA . TYR A 1 71 ? 3.858 -1.174 8.493 1.00 96.81 71 TYR A CA 1
ATOM 572 C C . TYR A 1 71 ? 5.003 -1.704 9.355 1.00 96.81 71 TYR A C 1
ATOM 574 O O . TYR A 1 71 ? 5.715 -0.928 9.988 1.00 96.81 71 TYR A O 1
ATOM 582 N N . ASP A 1 72 ? 5.119 -3.025 9.423 1.00 95.19 72 ASP A N 1
ATOM 583 C CA . ASP A 1 72 ? 6.147 -3.736 10.183 1.00 95.19 72 ASP A CA 1
ATOM 584 C C . ASP A 1 72 ? 6.562 -5.002 9.417 1.00 95.19 72 ASP A C 1
ATOM 586 O O . ASP A 1 72 ? 5.992 -5.323 8.370 1.00 95.19 72 ASP A O 1
ATOM 590 N N . PHE A 1 73 ? 7.576 -5.703 9.909 1.00 95.38 73 PHE A N 1
ATOM 591 C CA . PHE A 1 73 ? 8.041 -6.948 9.324 1.00 95.38 73 PHE A CA 1
ATOM 592 C C . PHE A 1 73 ? 6.977 -8.052 9.431 1.00 95.38 73 PHE A C 1
ATOM 594 O O . PHE A 1 73 ? 6.531 -8.405 10.521 1.00 95.38 73 PHE A O 1
ATOM 601 N N . ASP A 1 74 ? 6.637 -8.662 8.296 1.00 92.94 74 ASP A N 1
ATOM 602 C CA . ASP A 1 74 ? 5.807 -9.867 8.216 1.00 92.94 74 ASP A CA 1
ATOM 603 C C . ASP A 1 74 ? 6.643 -11.041 7.682 1.00 92.94 74 ASP A C 1
ATOM 605 O O . ASP A 1 74 ? 7.366 -10.902 6.697 1.00 92.94 74 ASP A O 1
ATOM 609 N N . SER A 1 75 ? 6.533 -12.229 8.279 1.00 94.00 75 SER A N 1
ATOM 610 C CA . SER A 1 75 ? 7.307 -13.406 7.848 1.00 94.00 75 SER A CA 1
ATOM 611 C C . SER A 1 75 ? 6.997 -13.872 6.418 1.00 94.00 75 SER A C 1
ATOM 613 O O . SER A 1 75 ? 7.822 -14.543 5.801 1.00 94.00 75 SER A O 1
ATOM 615 N N . ARG A 1 76 ? 5.829 -13.514 5.872 1.00 91.88 76 ARG A N 1
ATOM 616 C CA . ARG A 1 76 ? 5.377 -13.872 4.518 1.00 91.88 76 ARG A CA 1
ATOM 617 C C . ARG A 1 76 ? 5.782 -12.835 3.475 1.00 91.88 76 ARG A C 1
ATOM 619 O O . ARG A 1 76 ? 5.968 -13.190 2.314 1.00 91.88 76 ARG A O 1
ATOM 626 N N . TYR A 1 77 ? 5.875 -11.562 3.869 1.00 91.88 77 TYR A N 1
ATOM 627 C CA . TYR A 1 77 ? 6.019 -10.434 2.936 1.00 91.88 77 TYR A CA 1
ATOM 628 C C . TYR A 1 77 ? 7.213 -9.516 3.230 1.00 91.88 77 TYR A C 1
ATOM 630 O O . TYR A 1 77 ? 7.432 -8.552 2.494 1.00 91.88 77 TYR A O 1
ATOM 638 N N . GLY A 1 78 ? 7.986 -9.778 4.285 1.00 94.00 78 GLY A N 1
ATOM 639 C CA . GLY A 1 78 ? 8.985 -8.851 4.811 1.00 94.00 78 GLY A CA 1
ATOM 640 C C . GLY A 1 78 ? 8.358 -7.486 5.097 1.00 94.00 78 GLY A C 1
ATOM 641 O O . GLY A 1 78 ? 7.256 -7.397 5.628 1.00 94.00 78 GLY A O 1
ATOM 642 N N . TYR A 1 79 ? 9.019 -6.420 4.649 1.00 95.25 79 TYR A N 1
ATOM 643 C CA . TYR A 1 79 ? 8.486 -5.050 4.656 1.00 95.25 79 TYR A CA 1
ATOM 644 C C . TYR A 1 79 ? 7.660 -4.712 3.397 1.00 95.25 79 TYR A C 1
ATOM 646 O O . TYR A 1 79 ? 7.539 -3.557 2.992 1.00 95.25 79 TYR A O 1
ATOM 654 N N . GLY A 1 80 ? 7.138 -5.723 2.706 1.00 95.75 80 GLY A N 1
ATOM 655 C CA . GLY A 1 80 ? 6.395 -5.576 1.455 1.00 95.75 80 GLY A CA 1
ATOM 656 C C . GLY A 1 80 ? 4.883 -5.417 1.621 1.00 95.75 80 GLY A C 1
ATOM 657 O O . GLY A 1 80 ? 4.171 -5.459 0.613 1.00 95.75 80 GLY A O 1
ATOM 658 N N . ALA A 1 81 ? 4.383 -5.281 2.850 1.00 96.88 81 ALA A N 1
ATOM 659 C CA . ALA A 1 81 ? 2.958 -5.210 3.135 1.00 96.88 81 ALA A CA 1
ATOM 660 C C . ALA A 1 81 ? 2.615 -4.142 4.181 1.00 96.88 81 ALA A C 1
ATOM 662 O O . ALA A 1 81 ? 3.434 -3.774 5.018 1.00 96.88 81 ALA A O 1
ATOM 663 N N . THR A 1 82 ? 1.373 -3.664 4.122 1.00 97.94 82 THR A N 1
ATOM 664 C CA . THR A 1 82 ? 0.768 -2.778 5.121 1.00 97.94 82 THR A CA 1
ATOM 665 C C . THR A 1 82 ? -0.571 -3.376 5.550 1.00 97.94 82 THR A C 1
ATOM 667 O O . THR A 1 82 ? -1.419 -3.645 4.698 1.00 97.94 82 THR A O 1
ATOM 670 N N . GLU A 1 83 ? -0.772 -3.590 6.851 1.00 98.00 83 GLU A N 1
ATOM 671 C CA . GLU A 1 83 ? -2.058 -4.037 7.399 1.00 98.00 83 GLU A CA 1
ATOM 672 C C . GLU A 1 83 ? -2.902 -2.831 7.813 1.00 98.00 83 GLU A C 1
ATOM 674 O O . GLU A 1 83 ? -2.447 -1.955 8.544 1.00 98.00 83 GLU A O 1
ATOM 679 N N . VAL A 1 84 ? -4.144 -2.790 7.348 1.00 98.50 84 VAL A N 1
ATOM 680 C CA . VAL A 1 84 ? -5.091 -1.691 7.530 1.00 98.50 84 VAL A CA 1
ATOM 681 C C . VAL A 1 84 ? -6.241 -2.173 8.399 1.00 98.50 84 VAL A C 1
ATOM 683 O O . VAL A 1 84 ? -6.786 -3.244 8.154 1.00 98.50 84 VAL A O 1
ATOM 686 N N . PHE A 1 85 ? -6.631 -1.380 9.392 1.00 98.38 85 PHE A N 1
ATOM 687 C CA . PHE A 1 85 ? -7.745 -1.661 10.293 1.00 98.38 85 PHE A CA 1
ATOM 688 C C . PHE A 1 85 ? -8.840 -0.618 10.090 1.00 98.38 85 PHE A C 1
ATOM 690 O O . PHE A 1 85 ? -8.552 0.581 10.013 1.00 98.38 85 PHE A O 1
ATOM 697 N N . PHE A 1 86 ? -10.089 -1.069 10.040 1.00 97.25 86 PHE A N 1
ATOM 698 C CA . PHE A 1 86 ? -11.253 -0.222 9.776 1.00 97.25 86 PHE A CA 1
ATOM 699 C C . PHE A 1 86 ? -11.987 0.156 11.070 1.00 97.25 86 PHE A C 1
ATOM 701 O O . PHE A 1 86 ? -11.781 -0.477 12.114 1.00 97.25 86 PHE A O 1
ATOM 708 N N . SER A 1 87 ? -12.756 1.250 11.015 1.00 87.44 87 SER A N 1
ATOM 709 C CA . SER A 1 87 ? -13.585 1.727 12.136 1.00 87.44 87 SER A CA 1
ATOM 710 C C . SER A 1 87 ? -14.891 0.960 12.265 1.00 87.44 87 SER A C 1
ATOM 712 O O . SER A 1 87 ? -15.451 0.590 11.212 1.00 87.44 87 SER A O 1
#

Solvent-accessible surface area (backbone atoms only — not comparable to full-atom values): 5152 Å² total; per-residue (Å²): 107,52,63,81,82,76,36,91,67,51,90,79,53,55,73,67,60,53,48,54,52,54,51,50,51,50,50,51,50,53,51,50,38,58,76,69,67,40,68,60,48,76,49,43,62,52,54,88,90,44,65,65,53,53,52,50,52,53,50,52,76,70,36,86,64,50,65,49,70,48,77,55,82,37,100,91,51,41,72,11,38,37,42,37,29,48,112

Secondary structure (DSSP, 8-state):
--GGGT-TTGGGS-HHHHHHHHHHHHHHHHHHHHHTT-SEEEEE--STTSHHHHHHHHHHHH-TTEEEEE---BTTTBTSEEEEEE-

Mean predicted aligned error: 2.92 Å

Radius of gyration: 12.94 Å; Cα contacts (8 Å, |Δi|>4): 101; chains: 1; bounding box: 31×24×35 Å

pLDDT: mean 94.54, std 4.51, range [72.94, 98.5]

Sequence (87 aa):
MHIEKLVKDFHKLDTATILDIQMRECQNALELASATHQRSLVLIHGIGNGRLREKVHSLLNQTKYVKRYVYDFDSRYGYGATEVFFS

Foldseek 3Di:
DALVVVDVPCVVDDPVVSLVSLVVVLVVQVVVCVVVVPQKDKDQQADPPCPSVVSSVVVLVVDPQFPDKDQAQDPVGGSRIIMTGGD

Nearest PDB structures (foldseek):
  2zqe-assembly1_A  TM=8.895E-01  e=7.043E-05  Thermus thermophilus HB8
  4od6-assembly1_A  TM=8.786E-01  e=3.817E-04  Deinococcus radiodurans R1 = ATCC 13939 = DSM 20539
  8r55-assembly1_z  TM=8.141E-01  e=1.200E-02  Bacillus subtilis
  8qpp-assembly1_W  TM=7.522E-01  e=4.963E-02  Bacillus subtilis
  6le1-assembly1_A-2  TM=6.058E-01  e=6.030E+00  Homo sapiens